Protein AF-A0A372JBA6-F1 (afdb_monomer_lite)

Structure (mmCIF, N/CA/C/O backbone):
data_AF-A0A372JBA6-F1
#
_entry.id   AF-A0A372JBA6-F1
#
loop_
_atom_site.group_PDB
_atom_site.id
_atom_site.type_symbol
_atom_site.label_atom_id
_atom_site.label_alt_id
_atom_site.label_comp_id
_atom_site.label_asym_id
_atom_site.label_entity_id
_atom_site.label_seq_id
_atom_site.pdbx_PDB_ins_code
_atom_site.Cartn_x
_atom_site.Cartn_y
_atom_site.Cartn_z
_atom_site.occupancy
_atom_site.B_iso_or_equiv
_atom_site.auth_seq_id
_atom_site.auth_comp_id
_atom_site.auth_asym_id
_atom_site.auth_atom_id
_atom_site.pdbx_PDB_model_num
ATOM 1 N N . MET A 1 1 ? 20.887 46.644 -4.765 1.00 46.09 1 MET A N 1
ATOM 2 C CA . MET A 1 1 ? 19.915 46.058 -3.811 1.00 46.09 1 MET A CA 1
ATOM 3 C C . MET A 1 1 ? 18.546 46.666 -4.079 1.00 46.09 1 MET A C 1
ATOM 5 O O . MET A 1 1 ? 18.563 47.831 -4.467 1.00 46.09 1 MET A O 1
ATOM 9 N N . PRO A 1 2 ? 17.408 45.988 -3.819 1.00 56.25 2 PRO A N 1
ATOM 10 C CA . PRO A 1 2 ? 17.211 44.619 -3.299 1.00 56.25 2 PRO A CA 1
ATOM 11 C C . PRO A 1 2 ? 16.242 43.753 -4.169 1.00 56.25 2 PRO A C 1
ATOM 13 O O . PRO A 1 2 ? 15.439 44.278 -4.925 1.00 56.25 2 PRO A O 1
ATOM 16 N N . THR A 1 3 ? 16.514 42.444 -4.276 1.00 54.69 3 THR A N 1
ATOM 17 C CA . THR A 1 3 ? 15.751 41.279 -3.741 1.00 54.69 3 THR A CA 1
ATOM 18 C C . THR A 1 3 ? 14.712 40.693 -4.692 1.00 54.69 3 THR A C 1
ATOM 20 O O . THR A 1 3 ? 13.633 41.254 -4.839 1.00 54.69 3 THR A O 1
ATOM 23 N N . ASP A 1 4 ? 15.001 39.496 -5.204 1.00 43.72 4 ASP A N 1
ATOM 24 C CA . ASP A 1 4 ? 13.959 38.518 -5.511 1.00 43.72 4 ASP A CA 1
ATOM 25 C C . ASP A 1 4 ? 14.318 37.204 -4.788 1.00 43.72 4 ASP A C 1
ATOM 27 O O . ASP A 1 4 ? 15.412 36.666 -5.010 1.00 43.72 4 ASP A O 1
ATOM 31 N N . PRO A 1 5 ? 13.505 36.741 -3.823 1.00 49.88 5 PRO A N 1
ATOM 32 C CA . PRO A 1 5 ? 13.820 35.573 -3.020 1.00 49.88 5 PRO A CA 1
ATOM 33 C C . PRO A 1 5 ? 13.506 34.299 -3.810 1.00 49.88 5 PRO A C 1
ATOM 35 O O . PRO A 1 5 ? 12.354 33.895 -3.945 1.00 49.88 5 PRO A O 1
ATOM 38 N N . SER A 1 6 ? 14.551 33.612 -4.273 1.00 47.22 6 SER A N 1
ATOM 39 C CA . SER A 1 6 ? 14.457 32.177 -4.552 1.00 47.22 6 SER A CA 1
ATOM 40 C C . SER A 1 6 ? 14.265 31.453 -3.219 1.00 47.22 6 SER A C 1
ATOM 42 O O . SER A 1 6 ? 15.222 31.073 -2.550 1.00 47.22 6 SER A O 1
ATOM 44 N N . VAL A 1 7 ? 13.007 31.340 -2.789 1.00 48.88 7 VAL A N 1
ATOM 45 C CA . VAL A 1 7 ? 12.602 30.390 -1.754 1.00 48.88 7 VAL A CA 1
ATOM 46 C C . VAL A 1 7 ? 12.574 29.028 -2.434 1.00 48.88 7 VAL A C 1
ATOM 48 O O . VAL A 1 7 ? 11.549 28.601 -2.963 1.00 48.88 7 VAL A O 1
ATOM 51 N N . ASP A 1 8 ? 13.733 28.374 -2.475 1.00 44.97 8 ASP A N 1
ATOM 52 C CA . ASP A 1 8 ? 13.812 26.958 -2.805 1.00 44.97 8 ASP A CA 1
ATOM 53 C C . ASP A 1 8 ? 12.884 26.195 -1.848 1.00 44.97 8 ASP A C 1
ATOM 55 O O . ASP A 1 8 ? 13.032 26.252 -0.626 1.00 44.97 8 ASP A O 1
ATOM 59 N N . GLN A 1 9 ? 11.890 25.501 -2.407 1.00 47.59 9 GLN A N 1
ATOM 60 C CA . GLN A 1 9 ? 10.922 24.654 -1.702 1.00 47.59 9 GLN A CA 1
ATOM 61 C C . GLN A 1 9 ? 11.580 23.380 -1.135 1.00 47.59 9 GLN A C 1
ATOM 63 O O . GLN A 1 9 ? 11.161 22.254 -1.405 1.00 47.59 9 GLN A O 1
ATOM 68 N N . GLN A 1 10 ? 12.625 23.535 -0.329 1.00 48.84 10 GLN A N 1
ATOM 69 C CA . GLN A 1 10 ? 13.248 22.458 0.432 1.00 48.84 10 GLN A CA 1
ATOM 70 C C . GLN A 1 10 ? 12.378 22.140 1.651 1.00 48.84 10 GLN A C 1
ATOM 72 O O . GLN A 1 10 ? 12.585 22.669 2.738 1.00 48.84 10 GLN A O 1
ATOM 77 N N . GLY A 1 11 ? 11.374 21.279 1.478 1.00 50.88 11 GLY A N 1
ATOM 78 C CA . GLY A 1 11 ? 10.637 20.760 2.635 1.00 50.88 11 GLY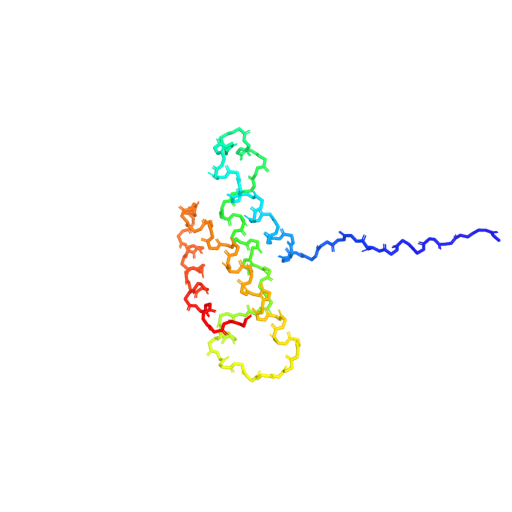 A CA 1
ATOM 79 C C . GLY A 1 11 ? 9.380 19.944 2.357 1.00 50.88 11 GLY A C 1
ATOM 80 O O . GLY A 1 11 ? 8.898 19.277 3.270 1.00 50.88 11 GLY A O 1
ATOM 81 N N . ALA A 1 12 ? 8.839 19.956 1.137 1.00 59.22 12 ALA A N 1
ATOM 82 C CA . ALA A 1 12 ? 7.663 19.150 0.824 1.00 59.22 12 ALA A CA 1
ATOM 83 C C . ALA A 1 12 ? 8.079 17.698 0.550 1.00 59.22 12 ALA A C 1
ATOM 85 O O . ALA A 1 12 ? 8.610 17.382 -0.514 1.00 59.22 12 ALA A O 1
ATOM 86 N N . PHE A 1 13 ? 7.849 16.814 1.521 1.00 63.09 13 PHE A N 1
ATOM 87 C CA . PHE A 1 13 ? 7.951 15.375 1.297 1.00 63.09 13 PHE A CA 1
ATOM 88 C C . PHE A 1 13 ? 7.010 14.959 0.165 1.00 63.09 13 PHE A C 1
ATOM 90 O O . PHE A 1 13 ? 5.855 15.387 0.108 1.00 63.09 13 PHE A O 1
ATOM 97 N N . GLU A 1 14 ? 7.488 14.094 -0.728 1.00 79.75 14 GLU A N 1
ATOM 98 C CA . GLU A 1 14 ? 6.619 13.504 -1.740 1.00 79.75 14 GLU A CA 1
ATOM 99 C C . GLU A 1 14 ? 5.525 12.657 -1.070 1.00 79.75 14 GLU A C 1
ATOM 101 O O . GLU A 1 14 ? 5.767 12.023 -0.041 1.00 79.75 14 GLU A O 1
ATOM 106 N N . ALA A 1 15 ? 4.340 12.571 -1.683 1.00 78.56 15 ALA A N 1
ATOM 107 C CA . ALA A 1 15 ? 3.167 11.902 -1.106 1.00 78.56 15 ALA A CA 1
ATOM 108 C C . ALA A 1 15 ? 3.459 10.489 -0.563 1.00 78.56 15 ALA A C 1
ATOM 110 O O . ALA A 1 15 ? 3.026 10.142 0.533 1.00 78.56 15 ALA A O 1
ATOM 111 N N . GLY A 1 16 ? 4.264 9.691 -1.276 1.00 71.00 16 GLY A N 1
ATOM 112 C CA . GLY A 1 16 ? 4.650 8.359 -0.803 1.00 71.00 16 GLY A CA 1
ATOM 113 C C . GLY A 1 16 ? 5.578 8.360 0.416 1.00 71.00 16 GLY A C 1
ATOM 114 O O . GLY A 1 16 ? 5.513 7.444 1.227 1.00 71.00 16 GLY A O 1
ATOM 115 N N . GLU A 1 17 ? 6.432 9.372 0.580 1.00 81.19 17 GLU A N 1
ATOM 116 C CA . GLU A 1 17 ? 7.248 9.490 1.794 1.00 81.19 17 GLU A CA 1
ATOM 117 C C . GLU A 1 17 ? 6.388 9.916 2.989 1.00 81.19 17 GLU A C 1
ATOM 119 O O . GLU A 1 17 ? 6.515 9.343 4.072 1.00 81.19 17 GLU A O 1
ATOM 124 N N . THR A 1 18 ? 5.455 10.847 2.774 1.00 82.06 18 THR A N 1
ATOM 125 C CA . THR A 1 18 ? 4.449 11.225 3.775 1.00 82.06 18 THR A CA 1
ATOM 126 C C . THR A 1 18 ? 3.626 10.013 4.210 1.00 82.06 18 THR A C 1
ATOM 128 O O . THR A 1 18 ? 3.512 9.763 5.407 1.00 82.06 18 THR A O 1
ATOM 131 N N . ALA A 1 19 ? 3.132 9.207 3.264 1.00 77.75 19 ALA A N 1
ATOM 132 C CA . ALA A 1 19 ? 2.352 8.006 3.559 1.00 77.75 19 ALA A CA 1
ATOM 133 C C . ALA A 1 19 ? 3.140 6.990 4.406 1.00 77.75 19 ALA A C 1
ATOM 135 O O . ALA A 1 19 ? 2.628 6.506 5.414 1.00 77.75 19 ALA A O 1
ATOM 136 N N . ILE A 1 20 ? 4.412 6.724 4.071 1.00 83.12 20 ILE A N 1
ATOM 137 C CA . ILE A 1 20 ? 5.280 5.835 4.867 1.00 83.12 20 ILE A CA 1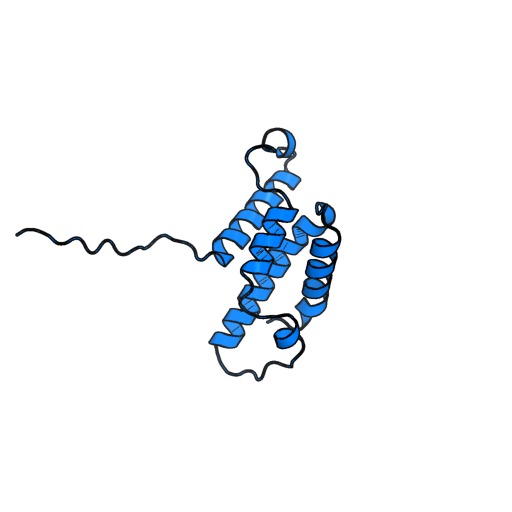
ATOM 138 C C . ILE A 1 20 ? 5.462 6.375 6.290 1.00 83.12 20 ILE A C 1
ATOM 140 O O . ILE A 1 20 ? 5.352 5.620 7.256 1.00 83.12 20 ILE A O 1
ATOM 144 N N . ARG A 1 21 ? 5.748 7.675 6.434 1.00 83.12 21 ARG A N 1
ATOM 145 C CA . ARG A 1 21 ? 5.980 8.302 7.744 1.00 83.12 21 ARG A CA 1
ATOM 146 C C . ARG A 1 21 ? 4.724 8.276 8.610 1.00 83.12 21 ARG A C 1
ATOM 148 O O . ARG A 1 21 ? 4.818 7.904 9.775 1.00 83.12 21 ARG A O 1
ATOM 155 N N . VAL A 1 22 ? 3.563 8.607 8.046 1.00 81.38 22 VAL A N 1
ATOM 156 C CA . VAL A 1 22 ? 2.269 8.549 8.744 1.00 81.38 22 VAL A CA 1
ATOM 157 C C . VAL A 1 22 ? 1.939 7.114 9.155 1.00 81.38 22 VAL A C 1
ATOM 159 O O . VAL A 1 22 ? 1.559 6.886 10.303 1.00 81.38 22 VAL A O 1
ATOM 162 N N . ALA A 1 23 ? 2.146 6.137 8.269 1.00 76.75 23 ALA A N 1
ATOM 163 C CA . ALA A 1 23 ? 1.923 4.723 8.566 1.00 76.75 23 ALA A CA 1
ATOM 164 C C . ALA A 1 23 ? 2.831 4.206 9.697 1.00 76.75 23 ALA A C 1
ATOM 166 O O . ALA A 1 23 ? 2.361 3.501 10.590 1.00 76.75 23 ALA A O 1
ATOM 167 N N . ALA A 1 24 ? 4.117 4.574 9.692 1.00 79.81 24 ALA A N 1
ATOM 168 C CA . ALA A 1 24 ? 5.054 4.210 10.754 1.00 79.81 24 ALA A CA 1
ATOM 169 C C . ALA A 1 24 ? 4.700 4.896 12.085 1.00 79.81 24 ALA A C 1
ATOM 171 O O . ALA A 1 24 ? 4.661 4.251 13.135 1.00 79.81 24 ALA A O 1
ATOM 172 N N . PHE A 1 25 ? 4.379 6.190 12.038 1.00 80.81 25 PHE A N 1
ATOM 173 C CA . PHE A 1 25 ? 3.988 6.973 13.208 1.00 80.81 25 PHE A CA 1
ATOM 174 C C . PHE A 1 25 ? 2.743 6.389 13.888 1.00 80.81 25 PHE A C 1
ATOM 176 O O . PHE A 1 25 ? 2.786 6.068 15.069 1.00 80.81 25 PHE A O 1
ATOM 183 N N . THR A 1 26 ? 1.670 6.151 13.134 1.00 76.38 26 THR A N 1
ATOM 184 C CA . THR A 1 26 ? 0.410 5.575 13.642 1.00 76.38 26 THR A CA 1
ATOM 185 C C . THR A 1 26 ? 0.587 4.164 14.200 1.00 76.38 26 THR A C 1
ATOM 187 O O . THR A 1 26 ? 0.093 3.881 15.291 1.00 76.38 26 THR A O 1
ATOM 190 N N . SER A 1 27 ? 1.378 3.308 13.538 1.00 72.62 27 SER A N 1
ATOM 191 C CA . SER A 1 27 ? 1.694 1.968 14.062 1.00 72.62 27 SER A CA 1
ATOM 192 C C . SER A 1 27 ? 2.412 2.000 15.421 1.00 72.62 27 SER A C 1
ATOM 194 O O . SER A 1 27 ? 2.237 1.096 16.237 1.00 72.62 27 SER A O 1
ATOM 196 N N . SER A 1 28 ? 3.161 3.071 15.709 1.00 74.81 28 SER A N 1
ATOM 197 C CA . SER A 1 28 ? 3.878 3.226 16.981 1.00 74.81 28 SER A CA 1
ATOM 198 C C . SER A 1 28 ? 2.931 3.505 18.159 1.00 74.81 28 SER A C 1
ATOM 200 O O . SER A 1 28 ? 3.229 3.113 19.284 1.00 74.81 28 SER A O 1
ATOM 202 N N . PHE A 1 29 ? 1.760 4.117 17.931 1.00 66.31 29 PHE A N 1
ATOM 203 C CA . PHE A 1 29 ? 0.774 4.361 19.000 1.00 66.31 29 PHE A CA 1
ATOM 204 C C . PHE A 1 29 ? -0.041 3.122 19.355 1.00 66.31 29 PHE A C 1
ATOM 206 O O . PHE A 1 29 ? -0.372 2.940 20.528 1.00 66.31 29 PHE A O 1
ATOM 213 N N . GLY A 1 30 ? -0.316 2.248 18.379 1.00 58.41 30 GLY A N 1
ATOM 214 C CA . GLY A 1 30 ? -0.957 0.953 18.629 1.00 58.41 30 GLY A CA 1
ATOM 215 C C . GLY A 1 30 ? -0.160 0.082 19.607 1.00 58.41 30 GLY A C 1
ATOM 216 O O . GLY A 1 30 ? -0.744 -0.649 20.400 1.00 58.41 30 GLY A O 1
ATOM 217 N N . PHE A 1 31 ? 1.168 0.234 19.628 1.00 51.56 31 PHE A N 1
ATOM 218 C CA . PHE A 1 31 ? 2.061 -0.461 20.560 1.00 51.56 31 PHE A CA 1
ATOM 219 C C . PHE A 1 31 ? 2.062 0.131 21.983 1.00 51.56 31 PHE A C 1
ATOM 221 O O . PHE A 1 31 ? 2.381 -0.567 22.943 1.00 51.56 31 PHE A O 1
ATOM 228 N N . HIS A 1 32 ? 1.688 1.404 22.142 1.00 56.84 32 HIS A N 1
ATOM 229 C CA . HIS A 1 32 ? 1.764 2.123 23.420 1.00 56.84 32 HIS A CA 1
ATOM 230 C C . HIS A 1 32 ? 0.401 2.394 24.081 1.00 56.84 32 HIS A C 1
ATOM 232 O O . HIS A 1 32 ? 0.358 3.002 25.145 1.00 56.84 32 HIS A O 1
ATOM 238 N N . GLY A 1 33 ? -0.709 1.935 23.489 1.00 55.59 33 GLY A N 1
ATOM 239 C CA . GLY A 1 33 ? -2.044 2.012 24.100 1.00 55.59 33 GLY A CA 1
ATOM 240 C C . GLY A 1 33 ? -2.703 3.399 24.088 1.00 55.59 33 GLY A C 1
ATOM 241 O O . GLY A 1 33 ? -3.765 3.565 24.677 1.00 55.59 33 GLY A O 1
ATOM 242 N N . TYR A 1 34 ? -2.122 4.384 23.393 1.00 60.84 34 TYR A N 1
ATOM 243 C CA . TYR A 1 34 ? -2.630 5.768 23.309 1.00 60.84 34 TYR A CA 1
ATOM 244 C C . TYR A 1 34 ? -3.694 5.988 22.217 1.00 60.84 34 TYR A C 1
ATOM 246 O O . TYR A 1 34 ? -4.134 7.113 21.985 1.00 60.84 34 TYR A O 1
ATOM 254 N N . THR A 1 35 ? -4.111 4.938 21.509 1.00 60.66 35 THR A N 1
ATOM 255 C CA . THR A 1 35 ? -5.001 5.049 20.341 1.00 60.66 35 THR A CA 1
ATOM 256 C C . THR A 1 35 ? -6.396 5.576 20.678 1.00 60.66 35 THR A C 1
ATOM 258 O O . THR A 1 35 ? -7.007 6.226 19.835 1.00 60.66 35 THR A O 1
ATOM 261 N N . ALA A 1 36 ? -6.890 5.353 21.899 1.00 61.62 36 ALA A N 1
ATOM 262 C CA . ALA A 1 36 ? -8.228 5.786 22.307 1.00 61.62 36 ALA A CA 1
ATOM 263 C C . ALA A 1 36 ? -8.361 7.314 22.457 1.00 61.62 36 ALA A C 1
ATOM 265 O O . ALA A 1 36 ? -9.407 7.864 22.130 1.00 61.62 36 ALA A O 1
ATOM 266 N N . GLU A 1 37 ? -7.312 8.007 22.911 1.00 64.81 37 GLU A N 1
ATOM 267 C CA . GLU A 1 37 ? -7.339 9.465 23.134 1.00 64.81 37 GLU A CA 1
ATOM 268 C C . GLU A 1 37 ? -7.073 10.273 21.855 1.00 64.81 37 GLU A C 1
ATOM 270 O O . GLU A 1 37 ? -7.373 11.462 21.790 1.00 64.81 37 GLU A O 1
ATOM 275 N N . LEU A 1 38 ? -6.513 9.631 20.827 1.00 67.38 38 LEU A N 1
ATOM 276 C CA . LEU A 1 38 ? -6.089 10.275 19.581 1.00 67.38 38 LEU A CA 1
ATOM 277 C C . LEU A 1 38 ? -6.947 9.880 18.371 1.00 67.38 38 LEU A C 1
ATOM 279 O O . LEU A 1 38 ? -6.604 10.224 17.240 1.00 67.38 38 LEU A O 1
ATOM 283 N N . VAL A 1 39 ? -8.057 9.168 18.593 1.00 66.12 39 VAL A N 1
ATOM 284 C CA . VAL A 1 39 ? -8.897 8.592 17.527 1.00 66.12 39 VAL A CA 1
ATOM 285 C C . VAL A 1 39 ? -9.436 9.645 16.551 1.00 66.12 39 VAL A C 1
ATOM 287 O O . VAL A 1 39 ? -9.577 9.350 15.369 1.00 66.12 39 VAL A O 1
ATOM 290 N N . ASP A 1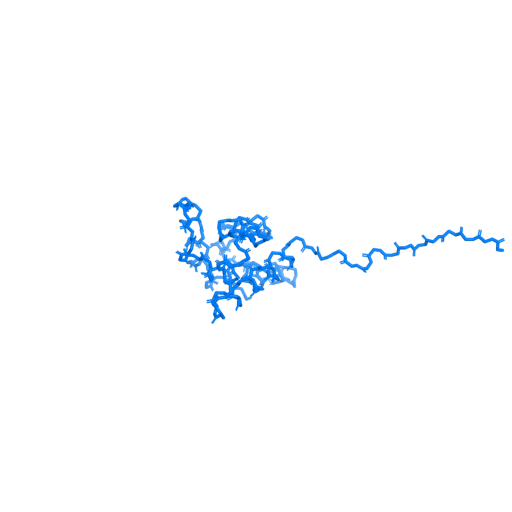 40 ? -9.673 10.871 17.025 1.00 70.94 40 ASP A N 1
ATOM 291 C CA . ASP A 1 40 ? -10.210 11.969 16.209 1.00 70.94 40 ASP A CA 1
ATOM 292 C C . ASP A 1 40 ? -9.129 12.729 15.420 1.00 70.94 40 ASP A C 1
ATOM 294 O O . ASP A 1 40 ? -9.443 13.534 14.543 1.00 70.94 40 ASP A O 1
ATOM 298 N N . VAL A 1 41 ? -7.849 12.496 15.729 1.00 75.75 41 VAL A N 1
ATOM 299 C CA . VAL A 1 41 ? -6.707 13.212 15.134 1.00 75.75 41 VAL A CA 1
ATOM 300 C C . VAL A 1 41 ? -5.890 12.301 14.218 1.00 75.75 41 VAL A C 1
ATOM 302 O O . VAL A 1 41 ? -5.273 12.769 13.260 1.00 75.75 41 VAL A O 1
ATOM 305 N N . LEU A 1 42 ? -5.869 10.996 14.500 1.00 78.06 42 LEU A N 1
ATOM 306 C CA . LEU A 1 42 ? -5.117 10.028 13.713 1.00 78.06 42 LEU A CA 1
ATOM 307 C C . LEU A 1 42 ? -5.924 9.546 12.500 1.00 78.06 42 LEU A C 1
ATOM 309 O O . LEU A 1 42 ? -7.117 9.261 12.614 1.00 78.06 42 LEU A O 1
ATOM 313 N N . PRO A 1 43 ? -5.277 9.394 11.332 1.00 81.38 43 PRO A N 1
ATOM 314 C CA . PRO A 1 43 ? -5.923 8.772 10.189 1.00 81.38 43 PRO A CA 1
ATOM 315 C C . PRO A 1 43 ? -6.238 7.304 10.492 1.00 81.38 43 PRO A C 1
ATOM 317 O O . PRO A 1 43 ? -5.487 6.613 11.183 1.00 81.38 43 PRO A O 1
ATOM 320 N N . THR A 1 44 ? -7.352 6.818 9.948 1.00 86.50 44 THR A N 1
ATOM 321 C CA . THR A 1 44 ? -7.760 5.417 10.088 1.00 86.50 44 THR A CA 1
ATOM 322 C C . THR A 1 44 ? -6.839 4.488 9.295 1.00 86.50 44 THR A C 1
ATOM 324 O O . THR A 1 44 ? -6.218 4.909 8.316 1.00 86.50 44 THR A O 1
ATOM 327 N N . GLY A 1 45 ? -6.807 3.200 9.660 1.00 85.31 45 GLY A N 1
ATOM 328 C CA . GLY A 1 45 ? -6.089 2.174 8.893 1.00 85.31 45 GLY A CA 1
ATOM 329 C C . GLY A 1 45 ? -6.485 2.167 7.411 1.00 85.31 45 GLY A C 1
ATOM 330 O O . GLY A 1 45 ? -5.614 2.159 6.543 1.00 85.31 45 GLY A O 1
ATOM 331 N N . ASP A 1 46 ? -7.785 2.291 7.112 1.00 87.69 46 ASP A N 1
ATOM 332 C CA . ASP A 1 46 ? -8.287 2.384 5.734 1.00 87.69 46 ASP A CA 1
ATOM 333 C C . ASP A 1 46 ? -7.708 3.596 4.985 1.00 87.69 46 ASP A C 1
ATOM 335 O O . ASP A 1 46 ? -7.305 3.481 3.826 1.00 87.69 46 ASP A O 1
ATOM 339 N N . GLN A 1 47 ? -7.637 4.761 5.640 1.00 88.50 47 GLN A N 1
ATOM 340 C CA . GLN A 1 47 ? -7.088 5.969 5.028 1.00 88.50 47 GLN A CA 1
ATOM 341 C C . GLN A 1 47 ? -5.586 5.817 4.763 1.00 88.50 47 GLN A C 1
ATOM 343 O O . GLN A 1 47 ? -5.130 6.081 3.653 1.00 88.50 47 GLN A O 1
ATOM 348 N N . ILE A 1 48 ? -4.834 5.297 5.736 1.00 88.88 48 ILE A N 1
ATOM 349 C CA . ILE A 1 48 ? -3.392 5.053 5.609 1.00 88.88 48 ILE A CA 1
ATOM 350 C C . ILE A 1 48 ? -3.099 4.086 4.460 1.00 88.88 48 ILE A C 1
ATOM 352 O O . ILE A 1 48 ? -2.201 4.333 3.651 1.00 88.88 48 ILE A O 1
ATOM 356 N N . VAL A 1 49 ? -3.847 2.983 4.368 1.00 91.06 49 VAL A N 1
ATOM 357 C CA . VAL A 1 49 ? -3.655 1.994 3.303 1.00 91.06 49 VAL A CA 1
ATOM 358 C C . VAL A 1 49 ? -4.016 2.584 1.945 1.00 91.06 49 VAL A C 1
ATOM 360 O O . VAL A 1 49 ? -3.258 2.393 0.994 1.00 91.06 49 VAL A O 1
ATOM 363 N N . ARG A 1 50 ? -5.099 3.361 1.837 1.00 92.81 50 ARG A N 1
ATOM 364 C CA . ARG A 1 50 ? -5.455 4.060 0.593 1.00 92.81 50 ARG A CA 1
ATOM 365 C C . ARG A 1 50 ? -4.357 5.031 0.151 1.00 92.81 50 ARG A C 1
ATOM 367 O O . ARG A 1 50 ? -3.976 5.029 -1.022 1.00 92.81 50 ARG A O 1
ATOM 374 N N . ASP A 1 51 ? -3.802 5.804 1.078 1.00 90.69 51 ASP A N 1
ATOM 375 C CA . ASP A 1 51 ? -2.716 6.745 0.792 1.00 90.69 51 ASP A CA 1
ATOM 376 C C . ASP A 1 51 ? -1.440 6.010 0.357 1.00 90.69 51 ASP A C 1
ATOM 378 O O . ASP A 1 51 ? -0.810 6.376 -0.634 1.00 90.69 51 ASP A O 1
ATOM 382 N N . CYS A 1 52 ? -1.098 4.903 1.020 1.00 90.56 52 CYS A N 1
ATOM 383 C CA . CYS A 1 52 ? 0.046 4.083 0.627 1.00 90.56 52 CYS A CA 1
ATOM 384 C C . CYS A 1 52 ? -0.126 3.466 -0.769 1.00 90.56 52 CYS A C 1
ATOM 386 O O . CYS A 1 52 ? 0.810 3.498 -1.568 1.00 90.56 52 CYS A O 1
ATOM 388 N N . LEU A 1 53 ? -1.304 2.905 -1.068 1.00 92.00 53 LEU A N 1
ATOM 389 C CA . LEU A 1 53 ? -1.581 2.254 -2.351 1.00 92.00 53 LEU A CA 1
ATOM 390 C C . LEU A 1 53 ? -1.678 3.260 -3.505 1.00 92.00 53 LEU A C 1
ATOM 392 O O . LEU A 1 53 ? -1.186 2.980 -4.596 1.00 92.00 53 LEU A O 1
ATOM 396 N N . SER A 1 54 ? -2.261 4.438 -3.273 1.00 92.19 54 SER A N 1
ATOM 397 C CA . SER A 1 54 ? -2.329 5.511 -4.278 1.00 92.19 54 SER A CA 1
ATOM 398 C C . SER A 1 54 ? -0.961 6.122 -4.600 1.00 92.19 54 SER A C 1
ATOM 400 O O . SER A 1 54 ? -0.752 6.605 -5.711 1.00 92.19 54 SER A O 1
ATOM 402 N N . ALA A 1 55 ? -0.009 6.055 -3.665 1.00 91.81 55 ALA A N 1
ATOM 403 C CA . ALA A 1 55 ? 1.355 6.536 -3.856 1.00 91.81 55 ALA A CA 1
ATOM 404 C C . ALA A 1 55 ? 2.304 5.509 -4.506 1.00 91.81 55 ALA A C 1
ATOM 406 O O . ALA A 1 55 ? 3.504 5.780 -4.641 1.00 91.81 55 ALA A O 1
ATOM 407 N N . LEU A 1 56 ? 1.811 4.322 -4.882 1.00 89.50 56 LEU A N 1
ATOM 408 C CA . LEU A 1 56 ? 2.644 3.301 -5.508 1.00 89.50 56 LEU A CA 1
ATOM 409 C C . LEU A 1 56 ? 3.134 3.772 -6.888 1.00 89.50 56 LEU A C 1
ATOM 411 O O . LEU A 1 56 ? 2.327 4.117 -7.747 1.00 89.50 56 LEU A O 1
ATOM 415 N N . PRO A 1 57 ? 4.455 3.741 -7.147 1.00 85.62 57 PRO A N 1
ATOM 416 C CA . PRO A 1 57 ? 5.016 4.190 -8.423 1.00 85.62 57 PRO A CA 1
ATOM 417 C C . PRO A 1 57 ? 4.864 3.153 -9.549 1.00 85.62 57 PRO A C 1
ATOM 419 O O . PRO A 1 57 ? 5.323 3.389 -10.664 1.00 85.62 57 PRO A O 1
ATOM 422 N N . ILE A 1 58 ? 4.299 1.983 -9.240 1.00 87.38 58 ILE A N 1
ATOM 423 C CA . ILE A 1 58 ? 4.141 0.837 -10.136 1.00 87.38 58 ILE A CA 1
ATOM 424 C C . ILE A 1 58 ? 2.810 0.136 -9.853 1.00 87.38 58 ILE A C 1
ATOM 426 O O . ILE A 1 58 ? 2.263 0.233 -8.757 1.00 87.38 58 ILE A O 1
ATOM 430 N N . THR A 1 59 ? 2.311 -0.599 -10.840 1.00 88.88 59 THR A N 1
ATOM 431 C CA . THR A 1 59 ? 1.068 -1.388 -10.779 1.00 88.88 59 THR A CA 1
ATOM 432 C C . THR A 1 59 ? 1.349 -2.863 -10.473 1.00 88.88 59 THR A C 1
ATOM 434 O O . THR A 1 59 ? 2.462 -3.338 -10.701 1.00 88.88 59 THR A O 1
ATOM 437 N N . LEU A 1 60 ? 0.344 -3.620 -10.010 1.00 85.44 60 LEU A N 1
ATOM 438 C CA . LEU A 1 60 ? 0.487 -5.067 -9.764 1.00 85.44 60 LEU A CA 1
ATOM 439 C C . LEU A 1 60 ? 0.934 -5.831 -11.018 1.00 85.44 60 LEU A C 1
ATOM 441 O O . LEU A 1 60 ? 1.799 -6.700 -10.936 1.00 85.44 60 LEU A O 1
ATOM 445 N N . ASP A 1 61 ? 0.408 -5.471 -12.189 1.00 85.62 61 ASP A N 1
ATOM 446 C CA . ASP A 1 61 ? 0.791 -6.102 -13.456 1.00 85.62 61 ASP A CA 1
ATOM 447 C C . ASP A 1 61 ? 2.272 -5.894 -13.787 1.00 85.62 61 ASP A C 1
ATOM 449 O O . ASP A 1 61 ? 2.932 -6.806 -14.286 1.00 85.62 61 ASP A O 1
ATOM 453 N N . GLN A 1 62 ? 2.819 -4.713 -13.484 1.00 83.25 62 GLN A N 1
ATOM 454 C CA . GLN A 1 62 ? 4.245 -4.424 -13.660 1.00 83.25 62 GLN A CA 1
ATOM 455 C C . GLN A 1 62 ? 5.127 -5.197 -12.676 1.00 83.25 62 GLN A C 1
ATOM 457 O O . GLN A 1 62 ? 6.274 -5.473 -13.001 1.00 83.25 62 GLN A O 1
ATOM 462 N N . VAL A 1 63 ? 4.610 -5.562 -11.499 1.00 81.31 63 VAL A N 1
ATOM 463 C CA . VAL A 1 63 ? 5.333 -6.388 -10.518 1.00 81.31 63 VAL A CA 1
ATOM 464 C C . VAL A 1 63 ? 5.371 -7.858 -10.934 1.00 81.31 63 VAL A C 1
ATOM 466 O O . VAL A 1 63 ? 6.374 -8.534 -10.712 1.00 81.31 63 VAL A O 1
ATOM 469 N N . HIS A 1 64 ? 4.296 -8.366 -11.544 1.00 78.12 64 HIS A N 1
ATOM 470 C CA . HIS A 1 64 ? 4.236 -9.744 -12.045 1.00 78.12 64 HIS A CA 1
ATOM 471 C C . HIS A 1 64 ? 5.039 -9.954 -13.331 1.00 78.12 64 HIS A C 1
A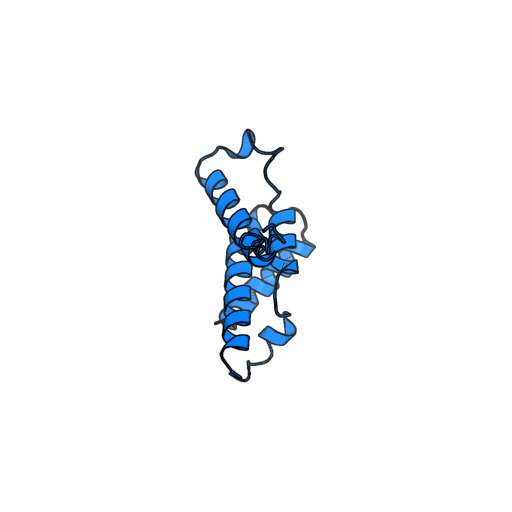TOM 473 O O . HIS A 1 64 ? 5.530 -11.054 -13.590 1.00 78.12 64 HIS A O 1
ATOM 479 N N . ARG A 1 65 ? 5.193 -8.909 -14.147 1.00 74.75 65 ARG A N 1
ATOM 480 C CA . ARG A 1 65 ? 6.097 -8.936 -15.296 1.00 74.75 65 ARG A CA 1
ATOM 481 C C . ARG A 1 65 ? 7.522 -8.799 -14.769 1.00 74.75 65 ARG A C 1
ATOM 483 O O . ARG A 1 65 ? 7.886 -7.745 -14.264 1.00 74.75 65 ARG A O 1
ATOM 490 N N . VAL A 1 66 ? 8.303 -9.879 -14.874 1.00 59.09 66 VAL A N 1
ATOM 491 C CA . VAL A 1 66 ? 9.735 -9.929 -14.525 1.00 59.09 66 VAL A CA 1
ATOM 492 C C . VAL A 1 66 ? 10.392 -8.604 -14.917 1.00 59.09 66 VAL A C 1
ATOM 494 O O . VAL A 1 66 ? 10.349 -8.261 -16.103 1.00 59.09 66 VAL A O 1
ATOM 497 N N . PRO A 1 67 ? 10.969 -7.834 -13.973 1.00 56.34 67 PRO A N 1
ATOM 498 C CA . PRO A 1 67 ? 11.595 -6.589 -14.345 1.00 56.34 67 PRO A CA 1
ATOM 499 C C . PRO A 1 67 ? 12.781 -6.952 -15.224 1.00 56.34 67 PRO A C 1
ATOM 501 O O . PRO A 1 67 ? 13.751 -7.569 -14.772 1.00 56.34 67 PRO A O 1
ATOM 504 N N . SER A 1 68 ? 12.721 -6.527 -16.482 1.00 54.06 68 SER A N 1
ATOM 505 C CA . SER A 1 68 ? 13.946 -6.120 -17.142 1.00 54.06 68 SER A CA 1
ATOM 506 C C . SER A 1 68 ? 14.663 -5.214 -16.140 1.00 54.06 68 SER A C 1
ATOM 508 O O . SER A 1 68 ? 14.072 -4.242 -15.656 1.00 54.06 68 SER A O 1
ATOM 510 N N . ARG A 1 69 ? 15.857 -5.610 -15.682 1.00 58.38 69 ARG A N 1
ATOM 511 C CA . ARG A 1 69 ? 16.660 -4.886 -14.677 1.00 58.38 69 ARG A CA 1
ATOM 512 C C . ARG A 1 69 ? 17.227 -3.600 -15.293 1.00 58.38 69 ARG A C 1
ATOM 514 O O . ARG A 1 69 ? 18.416 -3.310 -15.173 1.00 58.38 69 ARG A O 1
ATOM 521 N N . ASP A 1 70 ? 16.376 -2.836 -15.962 1.00 64.62 70 ASP A N 1
ATOM 522 C CA . ASP A 1 70 ? 16.719 -1.665 -16.746 1.00 64.62 70 ASP A CA 1
ATOM 523 C C . ASP A 1 70 ? 16.877 -0.473 -15.805 1.00 64.62 70 ASP A C 1
ATOM 525 O O . ASP A 1 70 ? 16.040 0.419 -15.680 1.00 64.62 70 ASP A O 1
ATOM 529 N N . GLY A 1 71 ? 17.999 -0.492 -15.091 1.00 71.50 71 GLY A N 1
ATOM 530 C CA . GLY A 1 71 ? 18.589 0.679 -14.469 1.00 71.50 71 GLY A CA 1
ATOM 531 C C . GLY A 1 71 ? 18.125 1.031 -13.054 1.00 71.50 71 GLY A C 1
ATOM 532 O O . GLY A 1 71 ? 17.160 0.519 -12.480 1.00 71.50 71 GLY A O 1
ATOM 533 N N . LEU A 1 72 ? 18.872 1.978 -12.484 1.00 78.19 72 LEU A N 1
ATOM 534 C CA . LEU A 1 72 ? 18.667 2.537 -11.147 1.00 78.19 72 LEU A CA 1
ATOM 535 C C . LEU A 1 72 ? 17.245 3.091 -10.898 1.00 78.19 72 LEU A C 1
ATOM 537 O O . LEU A 1 72 ? 16.761 2.921 -9.777 1.00 78.19 72 LEU A O 1
ATOM 541 N N . PRO A 1 73 ? 16.542 3.724 -11.863 1.00 81.50 73 PRO A N 1
ATOM 542 C CA . PRO A 1 73 ? 15.185 4.228 -11.634 1.00 81.50 73 PRO A CA 1
ATOM 543 C C . PRO A 1 73 ? 14.165 3.122 -11.334 1.00 81.50 73 PRO A C 1
ATOM 545 O O . PRO A 1 73 ? 13.389 3.255 -10.388 1.00 81.50 73 PRO A O 1
ATOM 548 N N . ALA A 1 74 ? 14.208 2.004 -12.067 1.00 80.56 74 ALA A N 1
ATOM 549 C CA . ALA A 1 74 ? 13.305 0.872 -11.852 1.00 80.56 74 ALA A CA 1
ATOM 550 C C . ALA A 1 74 ? 13.537 0.219 -10.478 1.00 80.56 74 ALA A C 1
ATOM 552 O O . ALA A 1 74 ? 12.586 -0.080 -9.754 1.00 80.56 74 ALA A O 1
ATOM 553 N N . MET A 1 75 ? 14.803 0.086 -10.064 1.00 83.31 75 MET A N 1
ATOM 554 C CA . MET A 1 75 ? 15.149 -0.386 -8.718 1.00 83.31 75 MET A CA 1
ATOM 555 C C . MET A 1 75 ? 14.637 0.556 -7.622 1.00 83.31 75 MET A C 1
ATOM 557 O O . MET A 1 75 ? 14.102 0.089 -6.617 1.00 83.31 75 MET A O 1
ATOM 561 N N . ARG A 1 76 ? 14.769 1.879 -7.804 1.00 85.12 76 ARG A N 1
ATOM 562 C CA . ARG A 1 76 ? 14.248 2.876 -6.852 1.00 85.12 76 ARG A CA 1
ATOM 563 C C . ARG A 1 76 ? 12.726 2.801 -6.739 1.00 85.12 76 ARG A C 1
ATOM 565 O O . ARG A 1 76 ? 12.213 2.802 -5.623 1.00 85.12 76 ARG A O 1
ATOM 572 N N . ALA A 1 77 ? 12.018 2.683 -7.862 1.00 85.44 77 ALA A N 1
ATOM 573 C CA . ALA A 1 77 ? 10.564 2.534 -7.881 1.00 85.44 77 ALA A CA 1
ATOM 574 C C . ALA A 1 77 ? 10.116 1.238 -7.185 1.00 85.44 77 ALA A C 1
ATOM 576 O O . ALA A 1 77 ? 9.234 1.275 -6.330 1.00 85.44 77 ALA A O 1
ATOM 577 N N . SER A 1 78 ? 10.782 0.115 -7.474 1.00 86.19 78 SER A N 1
ATOM 578 C CA . SER A 1 78 ? 10.517 -1.177 -6.830 1.00 86.19 78 SER A CA 1
ATOM 579 C C . SER A 1 78 ? 10.738 -1.120 -5.316 1.00 86.19 78 SER A C 1
ATOM 581 O O . SER A 1 78 ? 9.875 -1.535 -4.541 1.00 86.19 78 SER A O 1
ATOM 583 N N . ARG A 1 79 ? 11.843 -0.508 -4.877 1.00 88.19 79 ARG A N 1
ATOM 584 C CA . ARG A 1 79 ? 12.140 -0.328 -3.453 1.00 88.19 79 ARG A CA 1
ATOM 585 C C . ARG A 1 79 ? 11.129 0.578 -2.759 1.00 88.19 79 ARG A C 1
ATOM 587 O O . ARG A 1 79 ? 10.687 0.276 -1.654 1.00 88.19 79 ARG A O 1
ATOM 594 N N . ARG A 1 80 ? 10.725 1.674 -3.408 1.00 88.25 80 ARG A N 1
ATOM 595 C CA . ARG A 1 80 ? 9.683 2.567 -2.885 1.00 88.25 80 ARG A CA 1
ATOM 596 C C . ARG A 1 80 ? 8.350 1.836 -2.741 1.00 88.25 80 ARG A C 1
ATOM 598 O O . ARG A 1 80 ? 7.729 1.937 -1.687 1.00 88.25 80 ARG A O 1
ATOM 605 N N . ALA A 1 81 ? 7.950 1.063 -3.751 1.00 90.06 81 ALA A N 1
ATOM 606 C CA . ALA A 1 81 ? 6.747 0.239 -3.692 1.00 90.06 81 ALA A CA 1
ATOM 607 C C . ALA A 1 81 ? 6.813 -0.768 -2.537 1.00 90.06 81 ALA A C 1
ATOM 609 O O . ALA A 1 81 ? 5.874 -0.872 -1.756 1.00 90.06 81 ALA A O 1
ATOM 610 N N . LYS A 1 82 ? 7.955 -1.442 -2.354 1.00 90.81 82 LYS A N 1
ATOM 611 C CA . LYS A 1 82 ? 8.171 -2.380 -1.243 1.00 90.81 82 LYS A CA 1
ATOM 612 C C . LYS A 1 82 ? 7.992 -1.712 0.116 1.00 90.81 82 LYS A C 1
ATOM 614 O O . LYS A 1 82 ? 7.328 -2.274 0.982 1.00 90.81 82 LYS A O 1
ATOM 619 N N . ASN A 1 83 ? 8.546 -0.514 0.291 1.00 90.31 83 ASN A N 1
ATOM 620 C CA . ASN A 1 83 ? 8.420 0.239 1.537 1.00 90.31 83 ASN A CA 1
ATOM 621 C C . ASN A 1 83 ? 6.966 0.650 1.813 1.00 90.31 83 ASN A C 1
ATOM 623 O O . ASN A 1 83 ? 6.504 0.475 2.936 1.00 90.31 83 ASN A O 1
ATOM 627 N N . LEU A 1 84 ? 6.236 1.125 0.798 1.00 90.25 84 LEU A N 1
ATOM 628 C CA . LEU A 1 84 ? 4.811 1.466 0.908 1.00 90.25 84 LEU A CA 1
ATOM 629 C C . LEU A 1 84 ? 3.958 0.245 1.273 1.00 90.25 84 LEU A C 1
ATOM 631 O O . LEU A 1 84 ? 3.148 0.314 2.192 1.00 90.25 84 LEU A O 1
ATOM 635 N N . VAL A 1 85 ? 4.185 -0.893 0.608 1.00 92.06 85 VAL A N 1
ATOM 636 C CA . VAL A 1 85 ? 3.475 -2.148 0.904 1.00 92.06 85 VAL A CA 1
ATOM 637 C C . VAL A 1 85 ? 3.791 -2.641 2.316 1.00 92.06 85 VAL A C 1
ATOM 639 O O . VAL A 1 85 ? 2.883 -3.052 3.030 1.00 92.06 85 VAL A O 1
ATOM 642 N N . CYS A 1 86 ? 5.052 -2.581 2.755 1.00 91.75 86 CYS A N 1
ATOM 643 C CA . CYS A 1 86 ? 5.420 -2.928 4.131 1.00 91.75 86 CYS A CA 1
ATOM 644 C C . CYS A 1 86 ? 4.757 -2.002 5.157 1.00 91.75 86 CYS A C 1
ATOM 646 O O . CYS A 1 86 ? 4.276 -2.484 6.177 1.00 91.75 86 CYS A O 1
ATOM 648 N N . ALA A 1 87 ? 4.715 -0.696 4.891 1.00 89.12 87 ALA A N 1
ATOM 649 C CA . ALA A 1 87 ? 4.091 0.275 5.779 1.00 89.12 87 ALA A CA 1
ATOM 650 C C . ALA A 1 87 ? 2.577 0.034 5.904 1.00 89.12 87 ALA A C 1
ATOM 652 O O . ALA A 1 87 ? 2.062 -0.044 7.017 1.00 89.12 87 ALA A O 1
ATOM 653 N N . ALA A 1 88 ? 1.893 -0.175 4.775 1.00 90.19 88 ALA A N 1
ATOM 654 C CA . ALA A 1 88 ? 0.469 -0.494 4.722 1.00 90.19 88 ALA A CA 1
ATOM 655 C C . ALA A 1 88 ? 0.132 -1.842 5.384 1.00 90.19 88 ALA A C 1
ATOM 657 O O . ALA A 1 88 ? -0.905 -1.967 6.028 1.00 90.19 88 ALA A O 1
ATOM 658 N N . ALA A 1 89 ? 1.008 -2.847 5.267 1.00 91.56 89 ALA A N 1
ATOM 659 C CA . ALA A 1 89 ? 0.766 -4.190 5.796 1.00 91.56 89 ALA A CA 1
ATOM 660 C C . ALA A 1 89 ? 0.550 -4.228 7.318 1.00 91.56 89 ALA A C 1
ATOM 662 O O . ALA A 1 89 ? -0.187 -5.094 7.789 1.00 91.56 89 ALA A O 1
ATOM 663 N N . HIS A 1 90 ? 1.138 -3.297 8.080 1.00 89.50 90 HIS A N 1
ATOM 664 C CA . HIS A 1 90 ? 0.912 -3.205 9.529 1.00 89.50 90 HIS A CA 1
ATOM 665 C C . HIS A 1 90 ? -0.541 -2.881 9.891 1.00 89.50 90 HIS A C 1
ATOM 667 O O . HIS A 1 90 ? -0.991 -3.265 10.962 1.00 89.50 90 HIS A O 1
ATOM 673 N N . HIS A 1 91 ? -1.269 -2.223 8.987 1.00 87.81 91 HIS A N 1
ATOM 674 C CA . HIS A 1 91 ? -2.644 -1.768 9.201 1.00 87.81 91 HIS A CA 1
ATOM 675 C C . HIS A 1 91 ? -3.688 -2.752 8.661 1.00 87.81 91 HIS A C 1
ATOM 677 O O . HIS A 1 91 ? -4.880 -2.517 8.817 1.00 87.81 91 HIS A O 1
ATOM 683 N N . LEU A 1 92 ? -3.269 -3.869 8.045 1.00 89.06 92 LEU A N 1
ATOM 684 C CA . LEU A 1 92 ? -4.175 -4.892 7.503 1.00 89.06 92 LEU A CA 1
ATOM 685 C C . LEU A 1 92 ? -5.192 -5.434 8.535 1.00 89.06 92 LEU A C 1
ATOM 687 O O . LEU A 1 92 ? -6.343 -5.626 8.142 1.00 89.06 92 LEU A O 1
ATOM 691 N N . PRO A 1 93 ? -4.832 -5.693 9.813 1.00 87.50 93 PRO A N 1
ATOM 692 C CA . PRO A 1 93 ? -5.794 -6.148 10.823 1.00 87.50 93 PRO A CA 1
ATOM 693 C C . PRO A 1 93 ? -6.873 -5.114 11.170 1.00 87.50 93 PRO A C 1
ATOM 695 O O . PRO A 1 93 ? -7.952 -5.498 11.613 1.00 87.50 93 PRO A O 1
ATOM 698 N N . ASP A 1 94 ? -6.588 -3.830 10.947 1.00 85.56 94 ASP A N 1
ATOM 699 C CA . ASP A 1 94 ? -7.443 -2.704 11.333 1.00 85.56 94 ASP A CA 1
ATOM 700 C C . ASP A 1 94 ? -8.326 -2.198 10.177 1.00 85.56 94 ASP A C 1
ATOM 702 O O . ASP A 1 94 ? -9.056 -1.213 10.331 1.00 85.56 94 ASP A O 1
ATOM 706 N N . LEU A 1 95 ? -8.269 -2.859 9.014 1.00 88.88 95 LEU A N 1
ATOM 707 C CA . LEU A 1 95 ? -9.069 -2.493 7.846 1.00 88.88 95 LEU A CA 1
ATOM 708 C C . LEU A 1 95 ? -10.535 -2.885 8.011 1.00 88.88 95 LEU A C 1
ATOM 710 O O . LEU A 1 95 ? -10.863 -4.022 8.357 1.00 88.88 95 LEU A O 1
ATOM 714 N N . ARG A 1 96 ? -11.422 -1.942 7.687 1.00 90.88 96 ARG A N 1
ATOM 715 C CA . ARG A 1 96 ? -12.878 -2.150 7.678 1.00 90.88 96 ARG A CA 1
ATOM 716 C C . ARG A 1 96 ? -13.403 -2.389 6.269 1.00 90.88 96 ARG A C 1
ATOM 718 O O . ARG A 1 96 ? -14.428 -3.047 6.115 1.00 90.88 96 ARG A O 1
ATOM 725 N N . ASP A 1 97 ? -12.711 -1.870 5.255 1.00 92.06 97 ASP A N 1
ATOM 726 C CA . ASP A 1 97 ? -13.056 -2.075 3.849 1.00 92.06 97 ASP A CA 1
ATOM 727 C C . ASP A 1 97 ? -12.490 -3.419 3.335 1.00 92.06 97 ASP A C 1
ATOM 729 O O . ASP A 1 97 ? -11.268 -3.569 3.193 1.00 92.06 97 ASP A O 1
ATOM 733 N N . PRO A 1 98 ? -13.348 -4.414 3.029 1.00 92.06 98 PRO A N 1
ATOM 734 C CA . PRO A 1 98 ? -12.892 -5.721 2.570 1.00 92.06 98 PRO A CA 1
ATOM 735 C C . PRO A 1 98 ? -12.223 -5.664 1.191 1.00 92.06 98 PRO A C 1
ATOM 737 O O . PRO A 1 98 ? -11.273 -6.411 0.959 1.00 92.06 98 PRO A O 1
ATOM 740 N N . ALA A 1 99 ? -12.659 -4.768 0.299 1.00 93.56 99 ALA A N 1
ATOM 741 C CA . ALA A 1 99 ? -12.071 -4.631 -1.031 1.00 93.56 99 ALA A CA 1
ATOM 742 C C . ALA A 1 99 ? -10.658 -4.040 -0.941 1.00 93.56 99 ALA A C 1
ATOM 744 O O . ALA A 1 99 ? -9.728 -4.517 -1.597 1.00 93.56 99 ALA A O 1
ATOM 745 N N . LEU A 1 100 ? -10.468 -3.053 -0.061 1.00 92.94 100 LEU A N 1
ATOM 746 C CA . LEU A 1 100 ? -9.149 -2.489 0.223 1.00 92.94 100 LEU A CA 1
ATOM 747 C C . LEU A 1 100 ? -8.214 -3.529 0.859 1.00 92.94 100 LEU A C 1
ATOM 749 O O . LEU A 1 100 ? -7.038 -3.615 0.497 1.00 92.94 100 LEU A O 1
ATOM 753 N N . ALA A 1 101 ? -8.737 -4.364 1.762 1.00 93.31 101 ALA A N 1
ATOM 754 C CA . ALA A 1 101 ? -7.978 -5.455 2.365 1.00 93.31 101 ALA A CA 1
ATOM 755 C C . ALA A 1 101 ? -7.551 -6.510 1.333 1.00 93.31 101 ALA A C 1
ATOM 757 O O . ALA A 1 101 ? -6.414 -6.981 1.371 1.00 93.31 101 ALA A O 1
ATOM 758 N N . GLU A 1 102 ? -8.421 -6.877 0.390 1.00 94.94 102 GLU A N 1
ATOM 759 C CA . GLU A 1 102 ? -8.066 -7.762 -0.726 1.00 94.94 102 GLU A CA 1
ATOM 760 C C . GLU A 1 102 ? -6.988 -7.152 -1.623 1.00 94.94 102 GLU A C 1
ATOM 762 O O . GLU A 1 102 ? -6.003 -7.823 -1.946 1.00 94.94 102 GLU A O 1
ATOM 767 N N . GLN A 1 103 ? -7.113 -5.866 -1.956 1.00 93.69 103 GLN A N 1
ATOM 768 C CA . GLN A 1 103 ? -6.112 -5.158 -2.747 1.00 93.69 103 GLN A CA 1
ATOM 769 C C . GLN A 1 103 ? -4.746 -5.144 -2.045 1.00 93.69 103 GLN A C 1
ATOM 771 O O . GLN A 1 103 ? -3.723 -5.443 -2.669 1.00 93.69 103 GLN A O 1
ATOM 776 N N . LEU A 1 104 ? -4.712 -4.861 -0.739 1.00 94.12 104 LEU A N 1
ATOM 777 C CA . LEU A 1 104 ? -3.481 -4.902 0.048 1.00 94.12 104 LEU A CA 1
ATOM 778 C C . LEU A 1 104 ? -2.902 -6.324 0.128 1.00 94.12 104 LEU A C 1
ATOM 780 O O . LEU A 1 104 ? -1.691 -6.496 -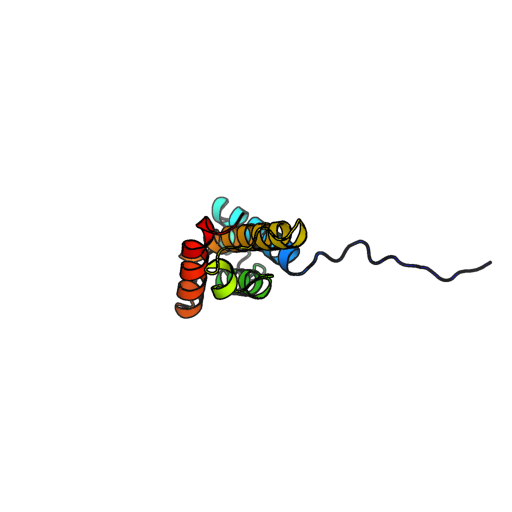0.011 1.00 94.12 104 LEU A O 1
ATOM 784 N N . ARG A 1 105 ? -3.737 -7.359 0.286 1.00 94.25 105 ARG A N 1
ATOM 785 C CA . ARG A 1 105 ? -3.281 -8.762 0.269 1.00 94.25 105 ARG A CA 1
ATOM 786 C C . ARG A 1 105 ? -2.644 -9.144 -1.064 1.00 94.25 105 ARG A C 1
ATOM 788 O O . ARG A 1 105 ? -1.605 -9.803 -1.053 1.00 94.25 105 ARG A O 1
ATOM 795 N N . ALA A 1 106 ? -3.204 -8.700 -2.190 1.00 94.31 106 ALA A N 1
ATOM 796 C CA . ALA A 1 106 ? -2.607 -8.922 -3.507 1.00 94.31 106 ALA A CA 1
ATOM 797 C C . ALA A 1 106 ? -1.207 -8.287 -3.607 1.00 94.31 106 ALA A C 1
ATOM 799 O O . ALA A 1 106 ? -0.258 -8.930 -4.055 1.00 94.31 106 ALA A O 1
ATOM 800 N N . TRP A 1 107 ? -1.043 -7.063 -3.098 1.00 93.50 107 TRP A N 1
ATOM 801 C CA . TRP A 1 107 ? 0.260 -6.395 -3.019 1.00 93.50 107 TRP A CA 1
ATOM 802 C C . TRP A 1 107 ? 1.252 -7.092 -2.087 1.00 93.50 107 TRP A C 1
ATOM 804 O O . TRP A 1 107 ? 2.431 -7.216 -2.422 1.00 93.50 107 TRP A O 1
ATOM 814 N N . ILE A 1 108 ? 0.794 -7.592 -0.939 1.00 92.62 108 ILE A N 1
ATOM 815 C CA . ILE A 1 108 ? 1.624 -8.375 -0.015 1.00 92.62 108 ILE A CA 1
ATOM 816 C C . ILE A 1 108 ? 2.100 -9.670 -0.685 1.00 92.62 108 ILE A C 1
ATOM 818 O O . ILE A 1 108 ? 3.276 -10.015 -0.561 1.00 92.62 108 ILE A O 1
ATOM 822 N N . ALA A 1 109 ? 1.226 -10.357 -1.425 1.00 92.12 109 ALA A N 1
ATOM 823 C CA . ALA A 1 109 ? 1.575 -11.566 -2.168 1.00 92.12 109 ALA A CA 1
ATOM 824 C C . ALA A 1 109 ? 2.577 -11.288 -3.301 1.00 92.12 109 ALA A C 1
ATOM 826 O O . ALA A 1 109 ? 3.468 -12.099 -3.541 1.00 92.12 109 ALA A O 1
ATOM 827 N N . ALA A 1 110 ? 2.484 -10.123 -3.947 1.00 88.69 110 ALA A N 1
ATOM 828 C CA . ALA A 1 110 ? 3.413 -9.685 -4.987 1.00 88.69 110 ALA A CA 1
ATOM 829 C C . ALA A 1 110 ? 4.753 -9.147 -4.433 1.00 88.69 110 ALA A C 1
ATOM 831 O O . ALA A 1 110 ? 5.723 -9.004 -5.180 1.00 88.69 110 ALA A O 1
ATOM 832 N N . LYS A 1 111 ? 4.851 -8.883 -3.120 1.00 87.25 111 LYS A N 1
ATOM 833 C CA . LYS A 1 111 ? 6.039 -8.313 -2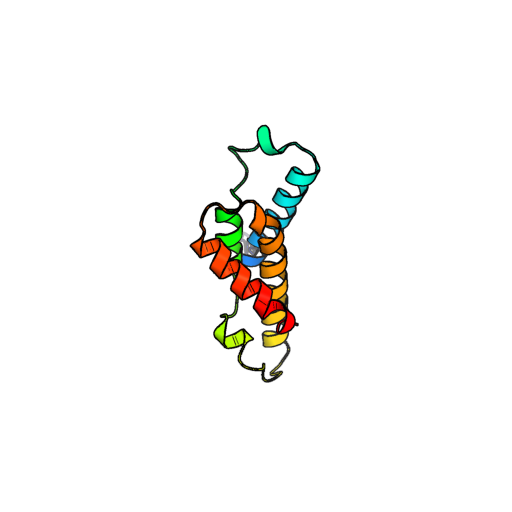.457 1.00 87.25 111 LYS A CA 1
ATOM 834 C C . LYS A 1 111 ? 7.361 -9.058 -2.715 1.00 87.25 111 LYS A C 1
ATOM 836 O O . LYS A 1 111 ? 8.375 -8.370 -2.831 1.00 87.25 111 LYS A O 1
ATOM 841 N N . PRO A 1 112 ? 7.420 -10.404 -2.809 1.00 86.56 112 PRO A N 1
ATOM 842 C CA . PRO A 1 112 ? 8.661 -11.120 -3.125 1.00 86.56 112 PRO A CA 1
ATOM 843 C C . PRO A 1 112 ? 9.282 -10.734 -4.475 1.00 86.56 112 PRO A C 1
ATOM 845 O O . PRO A 1 112 ? 10.486 -10.892 -4.651 1.00 86.56 112 PRO A O 1
ATOM 848 N N . ASN A 1 113 ? 8.490 -10.177 -5.396 1.00 84.25 113 ASN A N 1
ATOM 849 C CA . ASN A 1 113 ? 8.959 -9.699 -6.698 1.00 84.25 113 ASN A CA 1
ATOM 850 C C . ASN A 1 113 ? 9.511 -8.257 -6.641 1.00 84.25 113 ASN A C 1
ATOM 852 O O . ASN A 1 113 ? 9.964 -7.726 -7.654 1.00 84.25 113 ASN A O 1
ATOM 856 N N . LEU A 1 114 ? 9.482 -7.611 -5.466 1.00 84.19 114 LEU A N 1
ATOM 857 C CA . LEU A 1 114 ? 9.999 -6.259 -5.234 1.00 84.19 114 LEU A CA 1
ATOM 858 C C . LEU A 1 114 ? 11.408 -6.276 -4.605 1.00 84.19 114 LEU A C 1
ATOM 860 O O . LEU A 1 114 ? 11.697 -7.062 -3.695 1.00 84.19 114 LEU A O 1
ATOM 864 N N . VAL A 1 115 ? 12.266 -5.344 -5.041 1.00 75.31 115 VAL A N 1
ATOM 865 C CA . VAL A 1 115 ? 13.707 -5.249 -4.711 1.00 75.31 115 VAL A CA 1
ATOM 866 C C . VAL A 1 115 ? 13.982 -4.661 -3.325 1.00 75.31 115 VAL A C 1
ATOM 868 O O . VAL A 1 115 ? 13.793 -3.446 -3.098 1.00 75.31 115 VAL A O 1
#

Foldseek 3Di:
DDDDDPPPPPPDDDLLVVLLVLLVVVLVVVVVVCCVVCVVPRDFLLRSLVSLVVSQPDDLVCLVPQDPCPDDVVLVSLVSNLSSLVSSVSSLVRDPDVVSSVVSVSSVVSNVSGD

pLDDT: mean 78.35, std 14.47, range [43.72, 94.94]

Secondary structure (DSSP, 8-state):
---------TT---HHHHHHHHHHHHHHHHHHTGGGTSTTTSPPHHHHHHHHHHT-SS-HHHHHS-----HHHHHHHHHHHHHHHHHHHTTGGG---HHHHHHHHHHHHHGGG--

Organism: NCBI:txid2293572

Sequence (115 aa):
MPTDPSVDQQGAFEAGETAIRVAAFTSSFGFHGYTAELVDVLPTGDQIVRDCLSALPITLDQVHRVPSRDGLPAMRASRRAKNLVCAAAHHLPDLRDPALAEQLRAWIAAKPNLV

Radius of gyration: 17.31 Å; chains: 1; bounding box: 33×58×41 Å